Protein AF-A0A378BA76-F1 (afdb_monomer_lite)

Sequence (160 aa):
MRLSRSTLKTGLRGRKPTNWGLISTPSCFSHPLSADGFTLSHANDEIRQFWIDHCKASRRVSAYFGEQLGTPSVMNIWVPDGMKDITVDRFAPRQRLLNALDEVISEKLDPAHHIDAVESKLFGIGAESYTVGSNEFYMGYATSRQTALCLDAATSIRRK

InterPro domains:
  IPR009308 Rhamnose isomerase [PF06134] (16-154)
  IPR036237 Xylose isomerase-like superfamily [SSF51658] (18-153)
  IPR050337 L-rhamnose isomerase [PTHR30268] (24-153)

Secondary structure (DSSP, 8-state):
----HHHHHHHHTT--SSS-PPPB----SSSGGGTTS-STT-SSHHHHHHHHHHHHHHHHHHHHHHHHHTSPEEEEE----EESS--S-SSHHHHHHHHHHHHHT-S---TTTEEEEEE--S-BTTB-SEESS-HHHHHHHHHHHT-EEE--GGGSPPP-

pLDDT: mean 91.11, std 13.21, range [44.0, 98.94]

Foldseek 3Di:
DDDDPVNLVVVCPPPDLDDDQAAFEQPQDPDPLCPVQDALLDPDPVRNVVNLVSLLNRQVSQLVSLVVNQAAHEYEYDHRRAAPDDDPDLDSSLVSNLVSVCSSPVDDGDRSHYAYEYEAAQADDRHNNTDNRHPVSRVVSCVVVVGHYDDDPVRDDDDD

Structure (mmCIF, N/CA/C/O backbone):
data_AF-A0A378BA76-F1
#
_entry.id   AF-A0A378BA76-F1
#
loop_
_atom_site.group_PDB
_atom_site.id
_atom_site.type_symbol
_atom_site.label_atom_id
_atom_site.label_alt_id
_atom_site.label_comp_id
_atom_site.label_asym_id
_atom_site.label_entity_id
_atom_site.label_seq_id
_atom_site.pdbx_PDB_ins_code
_atom_site.Cartn_x
_atom_site.Cartn_y
_atom_site.Cartn_z
_atom_site.occupancy
_atom_site.B_iso_or_equiv
_atom_site.auth_seq_id
_atom_site.auth_comp_id
_atom_site.auth_asym_id
_atom_site.auth_atom_id
_atom_site.pdbx_PDB_model_num
ATOM 1 N N . MET A 1 1 ? 12.576 1.440 11.896 1.00 44.00 1 MET A N 1
ATOM 2 C CA . MET A 1 1 ? 12.466 2.626 12.780 1.00 44.00 1 MET A CA 1
ATOM 3 C C . MET A 1 1 ? 11.577 2.256 13.973 1.00 44.00 1 MET A C 1
ATOM 5 O O . MET A 1 1 ? 10.425 1.918 13.750 1.00 44.00 1 MET A O 1
ATOM 9 N N . ARG A 1 2 ? 12.078 2.201 15.219 1.00 45.62 2 ARG A N 1
ATOM 10 C CA . ARG A 1 2 ? 11.234 1.946 16.411 1.00 45.62 2 ARG A CA 1
ATOM 11 C C . ARG A 1 2 ? 10.966 3.272 17.121 1.00 45.62 2 ARG A C 1
ATOM 13 O O . ARG A 1 2 ? 11.802 3.726 17.894 1.00 45.62 2 ARG A O 1
ATOM 20 N N . LEU A 1 3 ? 9.821 3.898 16.856 1.00 58.41 3 LEU A N 1
ATOM 21 C CA . LEU A 1 3 ? 9.329 4.984 17.707 1.00 58.41 3 LEU A CA 1
AT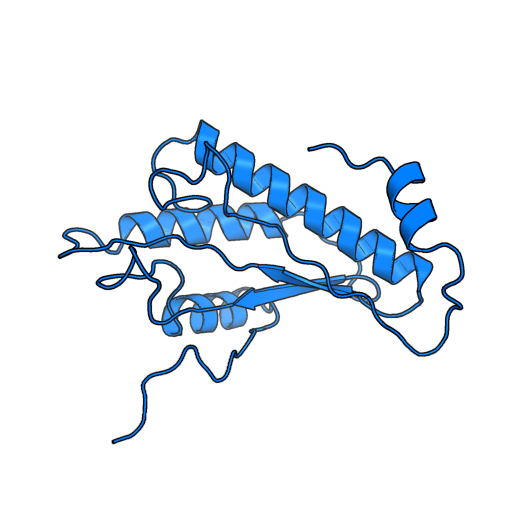OM 22 C C . LEU A 1 3 ? 8.855 4.367 19.025 1.00 58.41 3 LEU A C 1
ATOM 24 O O . LEU A 1 3 ? 7.999 3.482 19.030 1.00 58.41 3 LEU A O 1
ATOM 28 N N . SER A 1 4 ? 9.430 4.790 20.149 1.00 63.06 4 SER A N 1
ATOM 29 C CA . SER A 1 4 ? 8.956 4.341 21.455 1.00 63.06 4 SER A CA 1
ATOM 30 C C . SER A 1 4 ? 7.618 5.012 21.779 1.00 63.06 4 SER A C 1
ATOM 32 O O . SER A 1 4 ? 7.345 6.151 21.382 1.00 63.06 4 SER A O 1
ATOM 34 N N . ARG A 1 5 ? 6.781 4.333 22.573 1.00 67.88 5 ARG A N 1
ATOM 35 C CA . ARG A 1 5 ? 5.544 4.934 23.098 1.00 67.88 5 ARG A CA 1
ATOM 36 C C . ARG A 1 5 ? 5.823 6.221 23.887 1.00 67.88 5 ARG A C 1
ATOM 38 O O . ARG A 1 5 ? 4.980 7.110 23.902 1.00 67.88 5 ARG A O 1
ATOM 45 N N . SER A 1 6 ? 6.995 6.353 24.518 1.00 61.91 6 SER A N 1
ATOM 46 C CA . SER A 1 6 ? 7.376 7.582 25.224 1.00 61.91 6 SER A CA 1
ATOM 47 C C . SER A 1 6 ? 7.599 8.761 24.272 1.00 61.91 6 SER A C 1
ATOM 49 O O . SER A 1 6 ? 7.146 9.860 24.580 1.00 61.91 6 SER A O 1
ATOM 51 N N . THR A 1 7 ? 8.190 8.544 23.093 1.00 69.25 7 THR A N 1
ATOM 52 C CA . THR A 1 7 ? 8.342 9.588 22.067 1.00 69.25 7 THR A CA 1
ATOM 53 C C . THR A 1 7 ? 6.986 10.058 21.530 1.00 69.25 7 THR A C 1
ATOM 55 O O . THR A 1 7 ? 6.759 11.260 21.404 1.00 69.25 7 THR A O 1
ATOM 58 N N . LEU A 1 8 ? 6.050 9.134 21.283 1.00 71.75 8 LEU A N 1
ATOM 59 C CA . LEU A 1 8 ? 4.702 9.470 20.798 1.00 71.75 8 LEU A CA 1
ATOM 60 C C . LEU A 1 8 ? 3.883 10.249 21.838 1.00 71.75 8 LEU A C 1
ATOM 62 O O . LEU A 1 8 ? 3.179 11.195 21.486 1.00 71.75 8 LEU A O 1
ATOM 66 N N . LYS A 1 9 ? 4.027 9.916 23.127 1.00 67.19 9 LYS A N 1
ATOM 67 C CA . LYS A 1 9 ? 3.382 10.648 24.231 1.00 67.19 9 LYS A CA 1
ATOM 68 C C . LYS A 1 9 ? 3.787 12.119 24.287 1.00 67.19 9 LYS A C 1
ATOM 70 O O . LYS A 1 9 ? 2.954 12.959 24.614 1.00 67.19 9 LYS A O 1
ATOM 75 N N . THR A 1 10 ? 5.033 12.449 23.949 1.00 68.56 10 THR A N 1
ATOM 76 C CA . THR A 1 10 ? 5.488 13.845 23.904 1.00 68.56 10 THR A CA 1
ATOM 77 C C . THR A 1 10 ? 4.763 14.636 22.812 1.00 68.56 10 THR A C 1
ATOM 79 O O . THR A 1 10 ? 4.358 15.765 23.065 1.00 68.56 10 THR A O 1
ATOM 82 N N . GLY A 1 11 ? 4.513 14.033 21.642 1.00 64.50 11 GLY A N 1
ATOM 83 C CA . GLY A 1 11 ? 3.756 14.667 20.549 1.00 64.50 11 GLY A CA 1
ATOM 84 C C . GLY A 1 11 ? 2.254 14.837 20.826 1.00 64.50 11 GLY A C 1
ATOM 85 O O . GLY A 1 11 ? 1.599 15.685 20.219 1.00 64.50 11 GLY A O 1
ATOM 86 N N . LEU A 1 12 ? 1.713 14.062 21.770 1.00 69.12 12 LEU A N 1
ATOM 87 C CA . LEU A 1 12 ? 0.327 14.161 22.240 1.00 69.12 12 LEU A CA 1
ATOM 88 C C . LEU A 1 12 ? 0.163 15.116 23.435 1.00 69.12 12 LEU A C 1
ATOM 90 O O . LEU A 1 12 ? -0.962 15.452 23.808 1.00 69.12 12 LEU A O 1
ATOM 94 N N . ARG A 1 13 ? 1.264 15.576 24.047 1.00 63.09 13 ARG A N 1
ATOM 95 C CA . ARG A 1 13 ? 1.232 16.418 25.250 1.00 63.09 13 ARG A CA 1
ATOM 96 C C . ARG A 1 13 ? 0.506 17.739 24.959 1.00 63.09 13 ARG A C 1
ATOM 98 O O . ARG A 1 13 ? 0.920 18.509 24.101 1.00 63.09 13 ARG A O 1
ATOM 105 N N . GLY A 1 14 ? -0.573 18.000 25.701 1.00 61.53 14 GLY A N 1
ATOM 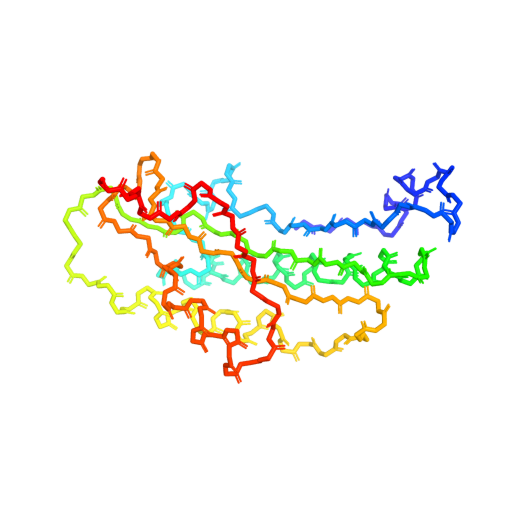106 C CA . GLY A 1 14 ? -1.398 19.208 25.566 1.00 61.53 14 GLY A CA 1
ATOM 107 C C . GLY A 1 14 ? -2.610 19.066 24.637 1.00 61.53 14 GLY A C 1
ATOM 108 O O . GLY A 1 14 ? -3.446 19.968 24.608 1.00 61.53 14 GLY A O 1
ATOM 109 N N . ARG A 1 15 ? -2.761 17.938 23.928 1.00 64.06 15 ARG A N 1
ATOM 110 C CA . ARG A 1 15 ? -3.978 17.640 23.160 1.00 64.06 15 ARG A CA 1
ATOM 111 C C . ARG A 1 15 ? -5.034 17.062 24.100 1.00 64.06 15 ARG A C 1
ATOM 113 O O . ARG A 1 15 ? -4.808 16.037 24.736 1.00 64.06 15 ARG A O 1
ATOM 120 N N . LYS A 1 16 ? -6.168 17.753 24.231 1.00 57.31 16 LYS A N 1
ATOM 121 C CA . LYS A 1 16 ? -7.337 17.239 24.959 1.00 57.31 16 LYS A CA 1
ATOM 122 C C . LYS A 1 16 ? -8.079 16.216 24.079 1.00 57.31 16 LYS A C 1
ATOM 124 O O . LYS A 1 16 ? -7.959 16.313 22.860 1.00 57.31 16 LYS A O 1
ATOM 129 N N . PRO A 1 17 ? -8.895 15.313 24.656 1.00 55.62 17 PRO A N 1
ATOM 130 C CA . PRO A 1 17 ? -9.741 14.360 23.917 1.00 55.62 17 PRO A CA 1
ATOM 131 C C . PRO A 1 17 ? -10.805 14.993 22.997 1.00 55.62 17 PRO A C 1
ATOM 133 O O . PRO A 1 17 ? -11.728 14.315 22.564 1.00 55.62 17 PRO A O 1
ATOM 136 N N . THR A 1 18 ? -10.744 16.300 22.733 1.00 56.09 18 THR A N 1
ATOM 137 C CA . THR A 1 18 ? -11.761 17.037 21.988 1.00 56.09 18 THR A CA 1
ATOM 138 C C . THR A 1 18 ? -11.153 17.870 20.849 1.00 56.09 18 THR A C 1
ATOM 140 O O . THR A 1 18 ? -10.264 18.700 21.043 1.00 56.09 18 THR A O 1
ATOM 143 N N . ASN A 1 19 ? -11.717 17.617 19.660 1.00 55.09 19 ASN A N 1
ATOM 144 C CA . ASN A 1 19 ? -11.715 18.342 18.379 1.00 55.09 19 ASN A CA 1
ATOM 145 C C . ASN A 1 19 ? -10.601 18.187 17.334 1.00 55.09 19 ASN A C 1
ATOM 147 O O . ASN A 1 19 ? -10.798 18.701 16.236 1.00 55.09 19 ASN A O 1
ATOM 151 N N . TRP A 1 20 ? -9.510 17.448 17.554 1.00 60.97 20 TRP A N 1
ATOM 152 C CA . TRP A 1 20 ? -8.523 17.239 16.478 1.00 60.97 20 TRP A CA 1
ATOM 153 C C . TRP A 1 20 ? -8.063 15.784 16.393 1.00 60.97 20 TRP A C 1
ATOM 155 O O . TRP A 1 20 ? -7.215 15.344 17.170 1.00 60.97 20 TRP A O 1
ATOM 165 N N . GLY A 1 21 ? -8.614 15.047 15.425 1.00 64.19 21 GLY A N 1
ATOM 166 C CA . GLY A 1 21 ? -8.111 13.728 15.047 1.00 64.19 21 GLY A CA 1
ATOM 167 C C . GLY A 1 21 ? -6.688 13.817 14.490 1.00 64.19 21 GLY A C 1
ATOM 168 O O . GLY A 1 21 ? -6.307 14.812 13.871 1.00 64.19 21 GLY A O 1
ATOM 169 N N . LEU A 1 22 ? -5.883 12.781 14.725 1.00 78.06 22 LEU A N 1
ATOM 170 C CA . LEU A 1 22 ? -4.559 12.648 14.121 1.00 78.06 22 LEU A CA 1
ATOM 171 C C . LEU A 1 22 ? -4.630 11.687 12.939 1.00 78.06 22 LEU A C 1
ATOM 173 O O . LEU A 1 22 ? -5.012 10.529 13.093 1.00 78.06 22 LEU A O 1
ATOM 177 N N . ILE A 1 23 ? -4.210 12.164 11.772 1.00 79.56 23 ILE A N 1
ATOM 178 C CA . ILE A 1 23 ? -3.931 11.320 10.610 1.00 79.56 23 ILE A CA 1
ATOM 179 C C . ILE A 1 23 ? -2.468 10.872 10.653 1.00 79.56 23 ILE A C 1
ATOM 181 O O . ILE A 1 23 ? -1.600 11.602 11.138 1.00 79.56 23 ILE A O 1
ATOM 185 N N . SER A 1 24 ? -2.192 9.661 10.180 1.00 83.62 24 SER A N 1
ATOM 186 C CA . SER A 1 24 ? -0.836 9.106 10.120 1.00 83.62 24 SER A CA 1
ATOM 187 C C . SER A 1 24 ? -0.522 8.647 8.698 1.00 83.62 24 SER A C 1
ATOM 189 O O . SER A 1 24 ? -1.421 8.267 7.956 1.00 83.62 24 SER A O 1
ATOM 191 N N . THR A 1 25 ? 0.742 8.684 8.288 1.00 90.94 25 THR A N 1
ATOM 192 C CA . THR A 1 25 ? 1.180 8.166 6.986 1.00 90.94 25 THR A CA 1
ATOM 193 C C . THR A 1 25 ? 2.538 7.487 7.151 1.00 90.94 25 THR A C 1
ATOM 195 O O . THR A 1 25 ? 3.443 8.067 7.762 1.00 90.94 25 THR A O 1
ATOM 198 N N . PRO A 1 26 ? 2.739 6.254 6.652 1.00 94.50 26 PRO A N 1
ATOM 199 C CA . PRO A 1 26 ? 4.088 5.741 6.495 1.00 94.50 26 PRO A CA 1
ATOM 200 C C . PRO A 1 26 ? 4.817 6.589 5.445 1.00 94.50 26 PRO A C 1
ATOM 202 O O . PRO A 1 26 ? 4.351 6.757 4.322 1.00 94.50 26 PRO A O 1
ATOM 205 N N . SER A 1 27 ? 5.977 7.138 5.801 1.00 96.06 27 SER A N 1
ATOM 206 C CA . SER A 1 27 ? 6.821 7.857 4.840 1.00 96.06 27 SER A CA 1
ATOM 207 C C . SER A 1 27 ? 7.626 6.865 3.997 1.00 96.06 27 SER A C 1
ATOM 209 O O . SER A 1 27 ? 8.687 6.420 4.425 1.00 96.06 27 SER A O 1
ATOM 211 N N . CYS A 1 28 ? 7.112 6.508 2.821 1.00 97.19 28 CYS A N 1
ATOM 212 C CA . CYS A 1 28 ? 7.739 5.578 1.873 1.00 97.19 28 CYS A CA 1
ATOM 213 C C . CYS A 1 28 ? 8.626 6.284 0.828 1.00 97.19 28 CYS A C 1
ATOM 215 O O . CYS A 1 28 ? 8.621 5.925 -0.342 1.00 97.19 28 CYS A O 1
ATOM 217 N N . PHE A 1 29 ? 9.345 7.339 1.217 1.00 97.00 29 PHE A N 1
ATOM 218 C CA . PHE A 1 29 ? 10.142 8.172 0.307 1.00 97.00 29 PHE A CA 1
ATOM 219 C C . PHE A 1 29 ? 11.321 8.835 1.037 1.00 97.00 29 PHE A C 1
ATOM 221 O O . PHE A 1 29 ? 11.419 8.761 2.262 1.00 97.00 29 PHE A O 1
ATOM 228 N N . SER A 1 30 ? 12.209 9.498 0.283 1.00 96.81 30 SER A N 1
ATOM 229 C CA . SER A 1 30 ? 13.397 10.206 0.800 1.00 96.81 30 SER A CA 1
ATOM 230 C C . SER A 1 30 ? 14.285 9.345 1.707 1.00 96.81 30 SER A C 1
ATOM 232 O O . SER A 1 30 ? 14.846 9.821 2.693 1.00 96.81 30 SER A O 1
ATOM 234 N N . HIS A 1 31 ? 14.417 8.065 1.362 1.00 98.00 31 HIS A N 1
ATOM 235 C CA . HIS A 1 31 ? 15.222 7.089 2.084 1.00 98.00 31 HIS A CA 1
ATOM 236 C C . HIS A 1 31 ? 16.150 6.345 1.108 1.00 98.00 31 HIS A C 1
ATOM 238 O O . HIS A 1 31 ? 15.753 6.123 -0.038 1.00 98.00 31 HIS A O 1
ATOM 244 N N . PRO A 1 32 ? 17.351 5.891 1.525 1.00 98.25 32 PRO A N 1
ATOM 245 C CA . PRO A 1 32 ? 18.228 5.099 0.656 1.00 98.25 32 PRO A CA 1
ATOM 246 C C . PRO A 1 32 ? 17.532 3.874 0.045 1.00 98.25 32 PRO A C 1
ATOM 248 O O . PRO A 1 32 ? 17.709 3.580 -1.128 1.00 98.25 32 PRO A O 1
ATOM 251 N N . LEU A 1 33 ? 16.654 3.216 0.809 1.00 98.12 33 LEU A N 1
ATOM 252 C CA . LEU A 1 33 ? 15.880 2.054 0.344 1.00 98.12 33 LEU A CA 1
ATOM 253 C C . LEU A 1 33 ? 14.660 2.404 -0.533 1.00 98.12 33 LEU A C 1
ATOM 255 O O . LEU A 1 33 ? 13.878 1.518 -0.857 1.00 98.12 33 LEU A O 1
ATOM 259 N N . SER A 1 34 ? 14.461 3.678 -0.886 1.00 97.75 34 SER A N 1
ATOM 260 C CA . SER A 1 34 ? 13.508 4.119 -1.920 1.00 97.75 34 SER A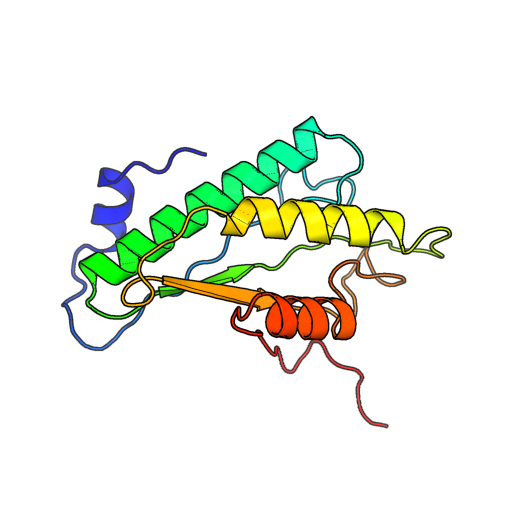 CA 1
ATOM 261 C C . SER A 1 34 ? 14.215 4.768 -3.117 1.00 97.75 34 SER A C 1
ATOM 263 O O . SER A 1 34 ? 13.544 5.339 -3.973 1.00 97.75 34 SER A O 1
ATOM 265 N N . ALA A 1 35 ? 15.554 4.757 -3.160 1.00 97.06 35 ALA A N 1
ATOM 266 C CA . ALA A 1 35 ? 16.330 5.484 -4.168 1.00 97.06 35 ALA A CA 1
ATOM 267 C C . ALA A 1 35 ? 16.108 4.954 -5.595 1.00 97.06 35 ALA A C 1
ATOM 269 O O . ALA A 1 35 ? 16.126 5.738 -6.539 1.00 97.06 35 ALA A O 1
ATOM 270 N N . ASP A 1 36 ? 15.807 3.662 -5.733 1.00 97.12 36 ASP A N 1
ATOM 271 C CA . ASP A 1 36 ? 15.543 3.011 -7.023 1.00 97.12 36 ASP A CA 1
ATOM 272 C C . ASP A 1 36 ? 14.139 3.317 -7.582 1.00 97.12 36 ASP A C 1
ATOM 274 O O . ASP A 1 36 ? 13.752 2.791 -8.623 1.00 97.12 36 ASP A O 1
ATOM 278 N N . GLY A 1 37 ? 13.347 4.147 -6.890 1.00 97.06 37 GLY A N 1
ATOM 279 C CA . GLY A 1 37 ? 11.982 4.489 -7.296 1.00 97.06 37 GLY A CA 1
ATOM 280 C C . GLY A 1 37 ? 10.944 3.411 -6.975 1.00 97.06 37 GLY A C 1
ATOM 281 O O . GLY A 1 37 ? 9.824 3.488 -7.470 1.00 97.06 37 GLY A O 1
ATOM 282 N N . PHE A 1 38 ? 11.289 2.421 -6.142 1.00 98.62 38 PHE A N 1
ATOM 283 C CA . PHE A 1 38 ? 10.385 1.362 -5.686 1.00 98.62 38 PHE A CA 1
ATOM 284 C C . PHE A 1 38 ? 10.500 1.117 -4.179 1.00 98.62 38 PHE A C 1
ATOM 286 O O . PHE A 1 38 ? 11.581 1.223 -3.602 1.00 98.62 38 PHE A O 1
ATOM 293 N N . THR A 1 39 ? 9.384 0.736 -3.554 1.00 98.81 39 THR A N 1
ATOM 294 C CA . THR A 1 39 ? 9.280 0.446 -2.121 1.00 98.81 39 THR A CA 1
ATOM 295 C C . THR A 1 39 ? 8.519 -0.859 -1.869 1.00 98.81 39 THR A C 1
ATOM 297 O O . THR A 1 39 ? 9.105 -1.938 -1.946 1.00 98.81 39 THR A O 1
ATOM 300 N N . LEU A 1 40 ? 7.208 -0.809 -1.624 1.00 98.81 40 LEU A N 1
ATOM 301 C CA . LEU A 1 40 ? 6.361 -1.990 -1.419 1.00 98.81 40 LEU A CA 1
ATOM 302 C C . LEU A 1 40 ? 6.289 -2.892 -2.660 1.00 98.81 40 LEU A C 1
ATOM 304 O O . LEU A 1 40 ? 5.976 -4.074 -2.543 1.00 98.81 40 LEU A O 1
ATOM 308 N N . SER A 1 41 ? 6.610 -2.374 -3.845 1.00 98.81 41 SER A N 1
ATOM 309 C CA . SER A 1 41 ? 6.708 -3.163 -5.077 1.00 98.81 41 SER A CA 1
ATOM 310 C C . SER A 1 41 ? 8.141 -3.442 -5.534 1.00 98.81 41 SER A C 1
ATOM 312 O O . SER A 1 41 ? 8.353 -3.945 -6.647 1.00 98.81 41 SER A O 1
ATOM 314 N N . HIS A 1 42 ? 9.132 -3.170 -4.680 1.00 98.81 42 HIS A N 1
ATOM 315 C CA . HIS A 1 42 ? 10.534 -3.427 -4.982 1.00 98.81 42 HIS A CA 1
ATOM 316 C C . HIS A 1 42 ? 10.781 -4.919 -5.275 1.00 98.81 42 HIS A C 1
ATOM 318 O O . HIS A 1 42 ? 10.194 -5.801 -4.641 1.00 98.81 42 HIS A O 1
ATOM 324 N N . ALA A 1 43 ? 11.620 -5.210 -6.275 1.00 98.62 43 ALA A N 1
ATOM 325 C CA . ALA A 1 43 ? 11.921 -6.583 -6.693 1.00 98.62 43 ALA A CA 1
ATOM 326 C C . ALA A 1 43 ? 12.795 -7.329 -5.672 1.00 98.62 43 ALA A C 1
ATOM 328 O O . ALA A 1 43 ? 12.564 -8.503 -5.423 1.00 98.62 43 ALA A O 1
ATOM 329 N N . ASN A 1 44 ? 13.753 -6.634 -5.052 1.00 98.75 44 ASN A N 1
ATOM 330 C CA . ASN A 1 44 ? 14.505 -7.143 -3.902 1.00 98.75 44 ASN A CA 1
ATOM 331 C C . ASN A 1 44 ? 13.584 -7.320 -2.679 1.00 98.75 44 ASN A C 1
ATOM 333 O O . ASN A 1 44 ? 12.935 -6.364 -2.242 1.00 98.75 44 ASN A O 1
ATOM 337 N N . ASP A 1 45 ? 13.567 -8.537 -2.138 1.00 98.62 45 ASP A N 1
ATOM 338 C CA . ASP A 1 45 ? 12.721 -8.956 -1.021 1.00 98.62 45 ASP A CA 1
ATOM 339 C C . ASP A 1 45 ? 13.074 -8.266 0.296 1.00 98.62 45 ASP A C 1
ATOM 341 O O . ASP A 1 45 ? 12.172 -7.901 1.041 1.00 98.62 45 ASP A O 1
ATOM 345 N N . GLU A 1 46 ? 14.353 -8.006 0.565 1.00 98.62 46 GLU A N 1
ATOM 346 C CA . GLU A 1 46 ? 14.799 -7.347 1.797 1.00 98.62 46 GLU A CA 1
ATOM 347 C C . GLU A 1 46 ? 14.347 -5.882 1.838 1.00 98.62 46 GLU A C 1
ATOM 349 O O . GLU A 1 46 ? 13.843 -5.403 2.857 1.00 98.62 46 GLU A O 1
ATOM 354 N N . ILE A 1 47 ? 14.453 -5.178 0.704 1.00 98.75 47 ILE A N 1
ATOM 355 C CA . ILE A 1 47 ? 13.958 -3.799 0.569 1.00 98.75 47 ILE A CA 1
ATOM 356 C C . ILE A 1 47 ? 12.440 -3.773 0.727 1.00 98.75 47 ILE A C 1
ATOM 358 O O . ILE A 1 47 ? 11.897 -2.933 1.447 1.00 98.75 47 ILE A O 1
ATOM 362 N N . ARG A 1 48 ? 11.742 -4.714 0.088 1.00 98.75 48 ARG A N 1
ATOM 363 C CA . ARG A 1 48 ? 10.287 -4.803 0.191 1.00 98.75 48 ARG A CA 1
ATOM 364 C C . ARG A 1 48 ? 9.844 -5.108 1.622 1.00 98.75 48 ARG A C 1
ATOM 366 O O . ARG A 1 48 ? 8.941 -4.438 2.123 1.00 98.75 48 ARG A O 1
ATOM 373 N N . GLN A 1 49 ? 10.510 -6.040 2.304 1.00 98.81 49 GLN A N 1
ATOM 374 C CA . GLN A 1 49 ? 10.210 -6.384 3.693 1.00 98.81 49 GLN A CA 1
ATOM 375 C C . GLN A 1 49 ? 10.429 -5.195 4.628 1.00 98.81 49 GLN A C 1
ATOM 377 O O . GLN A 1 49 ? 9.594 -4.940 5.493 1.00 98.81 49 GLN A O 1
ATOM 382 N N . PHE A 1 50 ? 11.490 -4.408 4.418 1.00 98.81 50 PHE A N 1
ATOM 383 C CA . PHE A 1 50 ? 11.717 -3.180 5.180 1.00 98.81 50 PHE A CA 1
ATOM 384 C C . PHE A 1 50 ? 10.511 -2.229 5.111 1.00 98.81 50 PHE A C 1
ATOM 386 O O . PHE A 1 50 ? 10.064 -1.711 6.138 1.00 98.81 50 PHE A O 1
ATOM 393 N N . TRP A 1 51 ? 9.955 -2.015 3.915 1.00 98.81 51 TRP A N 1
ATOM 394 C CA . TRP A 1 51 ? 8.801 -1.134 3.729 1.00 98.81 51 TRP A CA 1
ATOM 395 C C . TRP A 1 51 ? 7.503 -1.723 4.279 1.00 98.81 51 TRP A C 1
ATOM 397 O O . TRP A 1 51 ? 6.700 -0.983 4.853 1.00 98.81 51 TRP A O 1
ATOM 407 N N . ILE A 1 52 ? 7.316 -3.040 4.169 1.00 98.88 52 ILE A N 1
ATOM 408 C CA . ILE A 1 52 ? 6.194 -3.748 4.794 1.00 98.88 52 ILE A CA 1
ATOM 409 C C . ILE A 1 52 ? 6.241 -3.569 6.316 1.00 98.88 52 ILE A C 1
ATOM 411 O O . ILE A 1 52 ? 5.248 -3.171 6.930 1.00 98.88 52 ILE A O 1
ATOM 415 N N . ASP A 1 53 ? 7.401 -3.792 6.931 1.00 98.69 53 ASP A N 1
ATOM 416 C CA . ASP A 1 53 ? 7.587 -3.669 8.376 1.00 98.69 53 ASP A CA 1
ATOM 417 C C . ASP A 1 53 ? 7.411 -2.225 8.856 1.00 98.69 53 ASP A C 1
ATOM 419 O O . ASP A 1 53 ? 6.820 -1.989 9.916 1.00 98.69 53 ASP A O 1
ATOM 423 N N . HIS A 1 54 ? 7.869 -1.249 8.066 1.00 98.38 54 HIS A N 1
ATOM 424 C CA . HIS A 1 54 ? 7.628 0.173 8.317 1.00 98.38 54 HIS A CA 1
ATOM 425 C C . HIS A 1 54 ? 6.134 0.505 8.304 1.00 98.38 54 HIS A C 1
ATOM 427 O O . HIS A 1 54 ? 5.639 1.126 9.243 1.00 98.38 54 HIS A O 1
ATOM 433 N N . CYS A 1 55 ? 5.387 0.031 7.305 1.00 98.56 55 CYS A N 1
ATOM 434 C CA . CYS A 1 55 ? 3.943 0.252 7.237 1.00 98.56 55 CYS A CA 1
ATOM 435 C C . CYS A 1 55 ? 3.206 -0.432 8.399 1.00 98.56 55 CYS A C 1
ATOM 437 O O . CYS A 1 55 ? 2.383 0.208 9.051 1.00 98.56 55 CYS A O 1
ATOM 439 N N . LYS A 1 56 ? 3.549 -1.682 8.745 1.00 98.62 56 LYS A N 1
ATOM 440 C CA . LYS A 1 56 ? 3.000 -2.372 9.931 1.00 98.62 56 LYS A CA 1
ATOM 441 C C . LYS A 1 56 ? 3.270 -1.590 11.220 1.00 98.62 56 LYS A C 1
ATOM 443 O O . LYS A 1 56 ? 2.391 -1.462 12.070 1.00 98.62 56 LYS A O 1
ATOM 448 N N . ALA A 1 57 ? 4.478 -1.047 11.381 1.00 97.44 57 ALA A N 1
ATOM 449 C CA . ALA A 1 57 ? 4.809 -0.211 12.530 1.00 97.44 57 ALA A CA 1
ATOM 450 C C . ALA A 1 57 ? 3.963 1.074 12.560 1.00 97.44 57 ALA A C 1
ATOM 452 O O . ALA A 1 57 ? 3.416 1.406 13.613 1.00 97.44 57 ALA A O 1
ATOM 453 N N . SER A 1 58 ? 3.787 1.748 11.420 1.00 97.38 58 SER A N 1
ATOM 454 C CA . SER A 1 58 ? 2.926 2.931 11.292 1.00 97.38 58 SER A CA 1
ATOM 455 C C . SER A 1 58 ? 1.464 2.644 11.635 1.00 97.38 58 SER A C 1
ATOM 457 O O . SER A 1 58 ? 0.844 3.445 12.333 1.00 97.38 58 SER A O 1
ATOM 459 N N . ARG A 1 59 ? 0.928 1.476 11.256 1.00 98.06 59 ARG A N 1
ATOM 460 C CA . ARG A 1 59 ? -0.440 1.060 11.619 1.00 98.06 59 ARG A CA 1
ATOM 461 C C . ARG A 1 59 ? -0.631 0.978 13.132 1.00 98.06 59 ARG A C 1
ATOM 463 O O . ARG A 1 59 ? -1.595 1.518 13.669 1.00 98.06 59 ARG A O 1
ATOM 470 N N . ARG A 1 60 ? 0.342 0.412 13.853 1.00 97.38 60 ARG A N 1
ATOM 471 C CA . ARG A 1 60 ? 0.321 0.368 15.329 1.00 97.38 60 ARG A CA 1
ATOM 472 C C . ARG A 1 60 ? 0.416 1.758 15.961 1.00 97.38 60 ARG A C 1
ATOM 474 O O . ARG A 1 60 ? -0.194 1.995 17.000 1.00 97.38 60 ARG A O 1
ATOM 481 N N . VAL A 1 61 ? 1.161 2.682 15.349 1.00 95.62 61 VAL A N 1
ATOM 482 C CA . VAL A 1 61 ? 1.215 4.088 15.790 1.00 95.62 61 VAL A CA 1
ATOM 483 C C . VAL A 1 61 ? -0.128 4.787 15.565 1.00 95.62 61 VAL A C 1
ATOM 485 O O . VAL A 1 61 ? -0.600 5.491 16.453 1.00 95.62 61 VAL A O 1
ATOM 488 N N . SER A 1 62 ? -0.765 4.562 14.417 1.00 95.81 62 SER A N 1
ATOM 489 C CA . SER A 1 62 ? -2.093 5.094 14.109 1.00 95.81 62 SER A CA 1
ATOM 490 C C . SER A 1 62 ? -3.154 4.575 15.085 1.00 95.81 62 SER A C 1
ATOM 492 O O . SER A 1 62 ? -3.861 5.380 15.687 1.00 95.81 62 SER A O 1
ATOM 494 N N . ALA A 1 63 ? -3.195 3.265 15.351 1.00 96.00 63 ALA A N 1
ATOM 495 C CA . ALA A 1 63 ? -4.088 2.701 16.365 1.00 96.00 63 ALA A CA 1
ATOM 496 C C . ALA A 1 63 ? -3.831 3.288 17.760 1.00 96.00 63 ALA A C 1
ATOM 498 O O . ALA A 1 63 ? -4.774 3.622 18.473 1.00 96.00 63 ALA A O 1
ATOM 499 N N . TYR A 1 64 ? -2.563 3.496 18.129 1.00 94.00 64 TYR A N 1
ATOM 500 C CA . TYR A 1 64 ? -2.231 4.183 19.375 1.00 94.00 64 TYR A CA 1
ATOM 501 C C . TYR A 1 64 ? -2.794 5.612 19.408 1.00 94.00 64 TYR A C 1
ATOM 503 O O . TYR A 1 64 ? -3.338 6.025 20.427 1.00 94.00 64 TYR A O 1
ATOM 511 N N . PHE A 1 65 ? -2.722 6.372 18.312 1.00 91.56 65 PHE A N 1
ATOM 512 C CA . PHE A 1 65 ? -3.355 7.693 18.264 1.00 91.56 65 PHE A CA 1
ATOM 513 C C . PHE A 1 65 ? -4.862 7.620 18.479 1.00 91.56 65 PHE A C 1
ATOM 515 O O . PHE A 1 65 ? -5.385 8.423 19.249 1.00 91.56 65 PHE A O 1
ATOM 522 N N . GLY A 1 66 ? -5.544 6.660 17.853 1.00 92.31 66 GLY A N 1
ATOM 523 C CA . GLY A 1 66 ? -6.983 6.529 18.030 1.00 92.31 66 GLY A CA 1
ATOM 524 C C . GLY A 1 66 ? -7.384 6.186 19.460 1.00 92.31 66 GLY A C 1
ATOM 525 O O . GLY A 1 66 ? -8.270 6.833 20.016 1.00 92.31 66 GLY A O 1
ATOM 526 N N . GLU A 1 67 ? -6.660 5.261 20.092 1.00 92.88 67 GLU A N 1
ATOM 527 C CA . GLU A 1 67 ? -6.852 4.894 21.500 1.00 92.88 67 GLU A CA 1
ATOM 528 C C . GLU A 1 67 ? -6.681 6.105 22.434 1.00 92.88 67 GLU A C 1
ATOM 530 O O . GLU A 1 67 ? -7.464 6.304 23.359 1.00 92.88 67 GLU A O 1
ATOM 535 N N . GLN A 1 68 ? -5.663 6.943 22.204 1.00 89.62 68 GLN A N 1
ATOM 536 C CA . GLN A 1 68 ? -5.392 8.090 23.081 1.00 89.62 68 GLN A CA 1
ATOM 537 C C . GLN A 1 68 ? -6.342 9.274 22.869 1.00 89.62 68 GLN A C 1
ATOM 539 O O . GLN A 1 68 ? -6.502 10.090 23.778 1.00 89.62 68 GLN A O 1
ATOM 544 N N . LEU A 1 69 ? -6.922 9.415 21.675 1.00 88.50 69 LEU A N 1
ATOM 545 C CA . LEU A 1 69 ? -7.741 10.574 21.308 1.00 88.50 69 LEU A CA 1
ATOM 546 C C . LEU A 1 69 ? -9.244 10.285 21.311 1.00 88.50 69 LEU A C 1
ATOM 548 O O . LEU A 1 69 ? -10.023 11.231 21.233 1.00 88.50 69 LEU A O 1
ATOM 552 N N . GLY A 1 70 ? -9.653 9.015 21.387 1.00 90.25 70 GLY A N 1
ATOM 553 C CA . GLY A 1 70 ? -11.062 8.613 21.356 1.00 90.25 70 GLY A CA 1
ATOM 554 C C . GLY A 1 70 ? -11.731 8.770 19.984 1.00 90.25 70 GLY A C 1
ATOM 555 O O . GLY A 1 70 ? -12.954 8.807 19.902 1.00 90.25 70 GLY A O 1
ATOM 556 N N . THR A 1 71 ? -10.946 8.888 18.911 1.00 90.88 71 THR A N 1
ATOM 557 C CA . THR A 1 71 ? -11.415 8.974 17.518 1.00 90.88 71 THR A CA 1
ATOM 558 C C . THR A 1 71 ? -10.469 8.183 16.623 1.00 90.88 71 THR A C 1
ATOM 560 O O . THR A 1 71 ? -9.258 8.318 16.801 1.00 90.88 71 THR A O 1
ATOM 563 N N . PRO A 1 72 ? -10.952 7.407 15.638 1.00 93.56 72 PRO A N 1
ATOM 564 C CA . PRO A 1 72 ? -10.070 6.617 14.793 1.00 93.56 72 PRO A CA 1
ATOM 565 C C . PRO A 1 72 ? -9.079 7.502 14.034 1.00 93.56 72 PRO A C 1
ATOM 567 O O . PRO A 1 72 ? -9.434 8.551 13.488 1.00 93.56 72 PRO A O 1
ATOM 570 N N . SER A 1 73 ? -7.824 7.063 13.995 1.00 95.50 73 SER A N 1
ATOM 571 C CA . SER A 1 73 ? -6.796 7.648 13.144 1.00 95.50 73 SER A CA 1
ATOM 572 C C . SER A 1 73 ? -6.873 7.002 11.763 1.00 95.50 73 SER A C 1
ATOM 574 O O . SER A 1 73 ? -6.747 5.785 11.632 1.00 95.50 73 SER A O 1
ATOM 576 N N . VAL A 1 74 ? -7.059 7.813 10.722 1.00 96.00 74 VAL A N 1
ATOM 577 C CA . VAL A 1 74 ? -6.917 7.339 9.341 1.00 96.00 74 VAL A CA 1
ATOM 578 C C . VAL A 1 74 ? -5.430 7.302 9.008 1.00 96.00 74 VAL A C 1
ATOM 580 O O . VAL A 1 74 ? -4.750 8.334 9.071 1.00 96.00 74 VAL A O 1
ATOM 583 N N . MET A 1 75 ? -4.922 6.116 8.673 1.00 98.00 75 MET A N 1
ATOM 584 C CA . MET A 1 75 ? -3.569 5.939 8.174 1.00 98.00 75 MET A CA 1
ATOM 585 C C . MET A 1 75 ? -3.584 5.782 6.659 1.00 98.00 75 MET A C 1
ATOM 587 O O . MET A 1 75 ? -4.049 4.769 6.141 1.00 98.00 75 MET A O 1
ATOM 591 N N . ASN A 1 76 ? -3.047 6.768 5.951 1.00 98.12 76 ASN A N 1
ATOM 592 C CA . ASN A 1 76 ? -3.046 6.769 4.495 1.00 98.12 76 ASN A CA 1
ATOM 593 C C . ASN A 1 76 ? -1.715 6.259 3.926 1.00 98.12 76 ASN A C 1
ATOM 595 O O . ASN A 1 76 ? -0.661 6.832 4.202 1.00 98.12 76 ASN A O 1
ATOM 599 N N . ILE A 1 77 ? -1.772 5.178 3.148 1.00 98.56 77 ILE A N 1
ATOM 600 C CA . ILE A 1 77 ? -0.629 4.551 2.483 1.00 98.56 77 ILE A CA 1
ATOM 601 C C . ILE A 1 77 ? -0.488 5.142 1.083 1.00 98.56 77 ILE A C 1
ATOM 603 O O . ILE A 1 77 ? -1.298 4.875 0.193 1.00 98.56 77 ILE A O 1
ATOM 607 N N . TRP A 1 78 ? 0.599 5.880 0.888 1.00 98.38 78 TRP A N 1
ATOM 608 C CA . TRP A 1 78 ? 1.047 6.372 -0.406 1.00 98.38 78 TRP A CA 1
ATOM 609 C C . TRP A 1 78 ? 2.495 5.933 -0.647 1.00 98.38 78 TRP A C 1
ATOM 611 O O . TRP A 1 78 ? 3.330 6.011 0.258 1.00 98.38 78 TRP A O 1
ATOM 621 N N . VAL A 1 79 ? 2.798 5.486 -1.867 1.00 98.38 79 VAL A N 1
ATOM 622 C CA . VAL A 1 79 ? 4.145 5.062 -2.282 1.00 98.38 79 VAL A CA 1
ATOM 623 C C . VAL A 1 79 ? 4.539 5.724 -3.607 1.00 98.38 79 VAL A C 1
ATOM 625 O O . VAL A 1 79 ? 3.671 5.918 -4.461 1.00 98.38 79 VAL A O 1
ATOM 628 N N . PRO A 1 80 ? 5.829 6.054 -3.816 1.00 98.25 80 PRO A N 1
ATOM 629 C CA . PRO A 1 80 ? 6.313 6.693 -5.042 1.00 98.25 80 PRO A CA 1
ATOM 630 C C . PRO A 1 80 ? 6.554 5.703 -6.194 1.00 98.25 80 PRO A C 1
ATOM 632 O O . PRO A 1 80 ? 7.056 6.102 -7.241 1.00 98.25 80 PRO A O 1
ATOM 635 N N . ASP A 1 81 ? 6.232 4.425 -5.987 1.00 98.69 81 ASP A N 1
ATOM 636 C CA . ASP A 1 81 ? 6.588 3.314 -6.860 1.00 98.69 81 ASP A CA 1
ATOM 637 C C . ASP A 1 81 ? 6.146 3.536 -8.309 1.00 98.69 81 ASP A C 1
ATOM 639 O O . ASP A 1 81 ? 4.948 3.576 -8.618 1.00 98.69 81 ASP A O 1
ATOM 643 N N . GLY A 1 82 ? 7.117 3.628 -9.215 1.00 98.25 82 GLY A N 1
ATOM 644 C CA . GLY A 1 82 ? 6.854 3.954 -10.608 1.00 98.25 82 GLY A CA 1
ATOM 645 C C . GLY A 1 82 ? 8.099 3.957 -11.485 1.00 98.25 82 GLY A C 1
ATOM 646 O O . GLY A 1 82 ? 9.200 3.654 -11.040 1.00 98.25 82 GLY A O 1
ATOM 647 N N . MET A 1 83 ? 7.915 4.272 -12.765 1.00 98.12 83 MET A N 1
ATOM 648 C CA . MET A 1 83 ? 9.009 4.403 -13.724 1.00 98.12 83 MET A CA 1
ATOM 649 C C . MET A 1 83 ? 8.902 5.693 -14.520 1.00 98.12 83 MET A C 1
ATOM 651 O O . MET A 1 83 ? 7.821 6.094 -14.961 1.00 98.12 83 MET A O 1
ATOM 655 N N . LYS A 1 84 ? 10.065 6.312 -14.722 1.00 97.19 84 LYS A N 1
ATOM 656 C CA . LYS A 1 84 ? 10.239 7.529 -15.511 1.00 97.19 84 LYS A CA 1
ATOM 657 C C . LYS A 1 84 ? 9.867 7.329 -16.980 1.00 97.19 84 LYS A C 1
ATOM 659 O O . LYS A 1 84 ? 9.113 8.123 -17.533 1.00 97.19 84 LYS A O 1
ATOM 664 N N . ASP A 1 85 ? 10.367 6.253 -17.585 1.00 96.06 85 ASP A N 1
ATOM 665 C CA . ASP A 1 85 ? 10.302 5.976 -19.026 1.00 96.06 85 ASP A CA 1
ATOM 666 C C . ASP A 1 85 ? 9.438 4.747 -19.367 1.00 96.06 85 ASP A C 1
ATOM 668 O O . ASP A 1 85 ? 8.815 4.123 -18.498 1.00 96.06 85 ASP A O 1
ATOM 672 N N . ILE A 1 86 ? 9.381 4.413 -20.662 1.00 95.62 86 ILE A N 1
ATOM 673 C CA . ILE A 1 86 ? 8.610 3.294 -21.217 1.00 95.62 86 ILE A CA 1
ATOM 674 C C . ILE A 1 86 ? 8.833 2.022 -20.391 1.00 95.62 86 ILE A C 1
ATOM 676 O O . ILE A 1 86 ? 9.939 1.502 -20.270 1.00 95.62 86 ILE A O 1
ATOM 680 N N . THR A 1 87 ? 7.738 1.510 -19.835 1.00 96.19 87 THR A N 1
ATOM 681 C CA . THR A 1 87 ? 7.747 0.348 -18.947 1.00 96.19 87 THR A CA 1
ATOM 682 C C . THR A 1 87 ? 7.354 -0.906 -19.713 1.00 96.19 87 THR A C 1
ATOM 684 O O . THR A 1 87 ? 6.257 -0.967 -20.266 1.00 96.19 87 THR A O 1
ATOM 687 N N . VAL A 1 88 ? 8.225 -1.917 -19.697 1.00 97.62 88 VAL A N 1
ATOM 688 C CA . VAL A 1 88 ? 7.968 -3.217 -20.338 1.00 97.62 88 VAL A CA 1
ATOM 689 C C . VAL A 1 88 ? 6.938 -4.027 -19.549 1.00 97.62 88 VAL A C 1
ATOM 691 O O . VAL A 1 88 ? 5.943 -4.475 -20.111 1.00 97.62 88 VAL A O 1
ATOM 694 N N . ASP A 1 89 ? 7.145 -4.181 -18.238 1.00 98.00 89 ASP A N 1
ATOM 695 C CA . ASP A 1 89 ? 6.272 -4.971 -17.367 1.00 98.00 89 ASP A CA 1
ATOM 696 C C . ASP A 1 89 ? 5.595 -4.093 -16.307 1.00 98.00 89 ASP A C 1
ATOM 698 O O . ASP A 1 89 ? 6.212 -3.622 -15.350 1.00 98.00 89 ASP A O 1
ATOM 702 N N . ARG A 1 90 ? 4.287 -3.893 -16.480 1.00 98.44 90 ARG A N 1
ATOM 703 C CA . ARG A 1 90 ? 3.422 -3.187 -15.523 1.00 98.44 90 ARG A CA 1
ATOM 704 C C . ARG A 1 90 ? 2.666 -4.137 -14.590 1.00 98.44 90 ARG A C 1
ATOM 706 O O . ARG A 1 90 ? 1.962 -3.676 -13.697 1.00 98.44 90 ARG A O 1
ATOM 713 N N . PHE A 1 91 ? 2.760 -5.447 -14.796 1.00 98.69 91 PHE A N 1
ATOM 714 C CA . PHE A 1 91 ? 2.059 -6.446 -14.000 1.00 98.69 91 PHE A CA 1
ATOM 715 C C . PHE A 1 91 ? 2.869 -6.854 -12.769 1.00 98.69 91 PHE A C 1
ATOM 717 O O . PHE A 1 91 ? 2.360 -6.750 -11.653 1.00 98.69 91 PHE A O 1
ATOM 724 N N . ALA A 1 92 ? 4.134 -7.257 -12.929 1.00 98.69 92 ALA A N 1
ATOM 725 C CA . ALA A 1 92 ? 4.903 -7.802 -11.807 1.00 98.69 92 ALA A CA 1
ATOM 726 C C . ALA A 1 92 ? 5.060 -6.829 -10.618 1.00 98.69 92 ALA A C 1
ATOM 728 O O . ALA A 1 92 ? 4.886 -7.272 -9.478 1.00 98.69 92 ALA A O 1
ATOM 729 N N . PRO A 1 93 ? 5.312 -5.514 -10.809 1.00 98.75 93 PRO A N 1
ATOM 730 C CA . PRO A 1 93 ? 5.327 -4.572 -9.689 1.00 98.75 93 PRO A CA 1
ATOM 731 C C . PRO A 1 93 ? 3.968 -4.476 -8.979 1.00 98.75 93 PRO A C 1
ATOM 733 O O . PRO A 1 93 ? 3.921 -4.440 -7.752 1.00 98.75 93 PRO A O 1
ATOM 736 N N . ARG A 1 94 ? 2.851 -4.513 -9.718 1.00 98.88 94 ARG A N 1
ATOM 737 C CA . ARG A 1 94 ? 1.501 -4.489 -9.126 1.00 98.88 94 ARG A CA 1
ATOM 738 C C . ARG A 1 94 ? 1.201 -5.753 -8.335 1.00 98.88 94 ARG A C 1
ATOM 740 O O . ARG A 1 94 ? 0.629 -5.663 -7.256 1.00 98.88 94 ARG A O 1
ATOM 747 N N . GLN A 1 95 ? 1.624 -6.913 -8.831 1.00 98.88 95 GLN A N 1
ATOM 748 C CA . GLN A 1 95 ? 1.474 -8.169 -8.100 1.00 98.88 95 GLN A CA 1
ATOM 749 C C . GLN A 1 95 ? 2.260 -8.147 -6.782 1.00 98.88 95 GLN A C 1
ATOM 751 O O . GLN A 1 95 ? 1.750 -8.587 -5.753 1.00 98.88 95 GLN A O 1
ATOM 756 N N . ARG A 1 96 ? 3.482 -7.595 -6.785 1.00 98.88 96 ARG A N 1
ATOM 757 C CA . ARG A 1 96 ? 4.263 -7.415 -5.552 1.00 98.88 96 ARG A CA 1
ATOM 758 C C . ARG A 1 96 ? 3.607 -6.423 -4.600 1.00 98.88 96 ARG A C 1
ATOM 760 O O . ARG A 1 96 ? 3.513 -6.729 -3.417 1.00 98.88 96 ARG A O 1
ATOM 767 N N . LEU A 1 97 ? 3.111 -5.292 -5.110 1.00 98.94 97 LEU A N 1
ATOM 768 C CA . LEU A 1 97 ? 2.393 -4.305 -4.301 1.00 98.94 97 LEU A CA 1
ATOM 769 C C . LEU A 1 97 ? 1.151 -4.914 -3.641 1.00 98.94 97 LEU A C 1
ATOM 771 O O . LEU A 1 97 ? 0.936 -4.702 -2.455 1.00 98.94 97 LEU A O 1
ATOM 775 N N . LEU A 1 98 ? 0.367 -5.697 -4.388 1.00 98.94 98 LEU A N 1
ATOM 776 C CA . LEU A 1 98 ? -0.810 -6.402 -3.874 1.00 98.94 98 LEU A CA 1
ATOM 777 C C . LEU A 1 98 ? -0.439 -7.301 -2.689 1.00 98.94 98 LEU A C 1
ATOM 779 O O . LEU A 1 98 ? -1.021 -7.172 -1.615 1.00 98.94 98 LEU A O 1
ATOM 783 N N . ASN A 1 99 ? 0.569 -8.157 -2.871 1.00 98.88 99 ASN A N 1
ATOM 784 C CA . ASN A 1 99 ? 1.020 -9.079 -1.828 1.00 98.88 99 ASN A CA 1
ATOM 785 C C . ASN A 1 99 ? 1.583 -8.328 -0.609 1.00 98.88 99 ASN A C 1
ATOM 787 O O . ASN A 1 99 ? 1.302 -8.694 0.529 1.00 98.88 99 ASN A O 1
ATOM 791 N N . ALA A 1 100 ? 2.353 -7.260 -0.842 1.00 98.88 100 ALA A N 1
ATOM 792 C CA . ALA A 1 100 ? 2.918 -6.437 0.219 1.00 98.88 100 ALA A CA 1
ATOM 793 C C . ALA A 1 100 ? 1.825 -5.734 1.034 1.00 98.88 100 ALA A C 1
ATOM 795 O O . ALA A 1 100 ? 1.893 -5.725 2.259 1.00 98.88 100 ALA A O 1
ATOM 796 N N . LEU A 1 101 ? 0.799 -5.180 0.383 1.00 98.88 101 LEU A N 1
ATOM 797 C CA . LEU A 1 101 ? -0.317 -4.531 1.070 1.00 98.88 101 LEU A CA 1
ATOM 798 C C . LEU A 1 101 ? -1.143 -5.531 1.887 1.00 98.88 101 LEU A C 1
ATOM 800 O O . LEU A 1 101 ? -1.457 -5.230 3.039 1.00 98.88 101 LEU A O 1
ATOM 804 N N . ASP A 1 102 ? -1.428 -6.719 1.340 1.00 98.88 102 ASP A N 1
ATOM 805 C CA . ASP A 1 102 ? -2.116 -7.790 2.074 1.00 98.88 102 ASP A CA 1
ATOM 806 C C . ASP A 1 102 ? -1.328 -8.170 3.343 1.00 98.88 102 ASP A C 1
ATOM 808 O O . ASP A 1 102 ? -1.905 -8.350 4.419 1.00 98.88 102 ASP A O 1
ATOM 812 N N . GLU A 1 103 ? 0.005 -8.211 3.257 1.00 98.88 103 GLU A N 1
ATOM 813 C CA . GLU A 1 103 ? 0.861 -8.447 4.418 1.00 98.88 103 GLU A CA 1
ATOM 814 C C . GLU A 1 103 ? 0.844 -7.269 5.408 1.00 98.88 103 GLU A C 1
ATOM 816 O O . GLU A 1 103 ? 0.777 -7.481 6.623 1.00 98.88 103 GLU A O 1
ATOM 821 N N . VAL A 1 104 ? 0.866 -6.026 4.919 1.00 98.81 104 VAL A N 1
ATOM 822 C CA . VAL A 1 104 ? 0.795 -4.805 5.741 1.00 98.81 104 VAL A CA 1
ATOM 823 C C . VAL A 1 104 ? -0.485 -4.770 6.584 1.00 98.81 104 VAL A C 1
ATOM 825 O O . VAL A 1 104 ? -0.415 -4.470 7.782 1.00 98.81 104 VAL A O 1
ATOM 828 N N . ILE A 1 105 ? -1.636 -5.121 6.000 1.00 98.62 105 ILE A N 1
ATOM 829 C CA . ILE A 1 105 ? -2.948 -5.073 6.674 1.00 98.62 105 ILE A CA 1
ATOM 830 C C . ILE A 1 105 ? -3.359 -6.392 7.354 1.00 98.62 105 ILE A C 1
ATOM 832 O O . ILE A 1 105 ? -4.478 -6.512 7.862 1.00 98.62 105 ILE A O 1
ATOM 836 N N . SER A 1 106 ? -2.470 -7.389 7.372 1.00 98.62 106 SER A N 1
ATOM 837 C CA . SER A 1 106 ? -2.746 -8.722 7.932 1.00 98.62 106 SER A CA 1
ATOM 838 C C . SER A 1 106 ? -3.093 -8.688 9.427 1.00 98.62 106 SER A C 1
ATOM 840 O O . SER A 1 106 ? -4.034 -9.354 9.861 1.00 98.62 106 SER A O 1
ATOM 842 N N . GLU A 1 107 ? -2.387 -7.868 10.213 1.00 98.44 107 GLU A N 1
ATOM 843 C CA . GLU A 1 107 ? -2.718 -7.606 11.616 1.00 98.44 107 GLU A CA 1
ATOM 844 C C . GLU A 1 107 ? -4.046 -6.845 11.701 1.00 98.44 107 GLU A C 1
ATOM 846 O O . GLU A 1 107 ? -4.170 -5.726 11.192 1.00 98.44 107 GLU A O 1
ATOM 851 N N . LYS A 1 108 ? -5.040 -7.447 12.358 1.00 98.31 108 LYS A N 1
ATOM 852 C CA . LYS A 1 108 ? -6.338 -6.816 12.595 1.00 98.31 108 LYS A CA 1
ATOM 853 C C . LYS A 1 108 ? -6.239 -5.853 13.775 1.00 98.31 108 LYS A C 1
ATOM 855 O O . LYS A 1 108 ? -5.919 -6.262 14.886 1.00 98.31 108 LYS A O 1
ATOM 860 N N . LEU A 1 109 ? -6.512 -4.581 13.504 1.00 97.94 109 LEU A N 1
ATOM 861 C CA . LEU A 1 109 ? -6.557 -3.504 14.488 1.00 97.94 109 LEU A CA 1
ATOM 862 C C . LEU A 1 109 ? -8.011 -3.082 14.709 1.00 97.94 109 LEU A C 1
ATOM 864 O O . LEU A 1 109 ? -8.855 -3.287 13.838 1.00 97.94 109 LEU A O 1
ATOM 868 N N . ASP A 1 110 ? -8.296 -2.514 15.877 1.00 97.88 110 ASP A N 1
ATOM 869 C CA . ASP A 1 110 ? -9.641 -2.066 16.232 1.00 97.88 110 ASP A CA 1
ATOM 870 C C . ASP A 1 110 ? -10.085 -0.900 15.320 1.00 97.88 110 ASP A C 1
ATOM 872 O O . ASP A 1 110 ? -9.429 0.151 15.330 1.00 97.88 110 ASP A O 1
ATOM 876 N N . PRO A 1 111 ? -11.184 -1.039 14.549 1.00 96.62 111 PRO A N 1
ATOM 877 C CA . PRO A 1 111 ? -11.685 0.023 13.678 1.00 96.62 111 PRO A CA 1
ATOM 878 C C . PRO A 1 111 ? -12.136 1.276 14.443 1.00 96.62 111 PRO A C 1
ATOM 880 O O . PRO A 1 111 ? -12.207 2.351 13.850 1.00 96.62 111 PRO A O 1
ATOM 883 N N . ALA A 1 112 ? -12.394 1.182 15.755 1.00 95.94 112 ALA A N 1
ATOM 884 C CA . ALA A 1 112 ? -12.640 2.350 16.601 1.00 95.94 112 ALA A CA 1
ATOM 885 C C . ALA A 1 112 ? -11.391 3.238 16.763 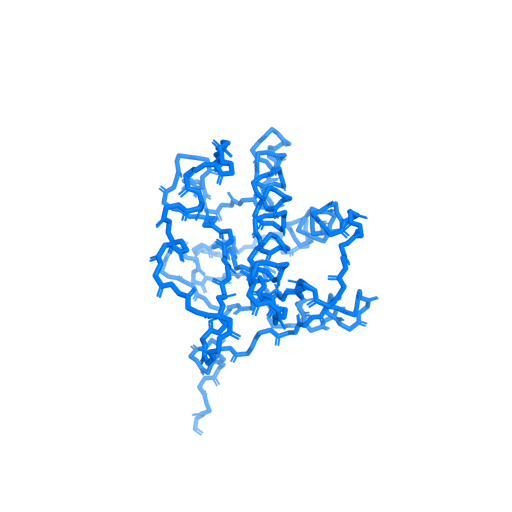1.00 95.94 112 ALA A C 1
ATOM 887 O O . ALA A 1 112 ? -11.505 4.421 17.085 1.00 95.94 112 ALA A O 1
ATOM 888 N N . HIS A 1 113 ? -10.197 2.690 16.517 1.00 96.12 113 HIS A N 1
ATOM 889 C CA . HIS A 1 113 ? -8.921 3.379 16.704 1.00 96.12 113 HIS A CA 1
ATOM 890 C C . HIS A 1 113 ? -8.141 3.601 15.403 1.00 96.12 113 HIS A C 1
ATOM 892 O O . HIS A 1 113 ? -7.299 4.499 15.345 1.00 96.12 113 HIS A O 1
ATOM 898 N N . HIS A 1 114 ? -8.398 2.818 14.356 1.00 97.69 114 HIS A N 1
ATOM 899 C CA . HIS A 1 114 ? -7.582 2.832 13.147 1.00 97.69 114 HIS A CA 1
ATOM 900 C C . HIS A 1 114 ? -8.381 2.528 11.882 1.00 97.69 114 HIS A C 1
ATOM 902 O O . HIS A 1 114 ? -9.208 1.621 11.859 1.00 97.69 114 HIS A O 1
ATOM 908 N N . ILE A 1 115 ? -8.069 3.251 10.807 1.00 98.00 115 ILE A N 1
ATOM 909 C CA . ILE A 1 115 ? -8.594 3.002 9.464 1.00 98.00 115 ILE A CA 1
ATOM 910 C C . ILE A 1 115 ? -7.418 2.969 8.488 1.00 98.00 115 ILE A C 1
ATOM 912 O O . ILE A 1 115 ? -6.681 3.948 8.378 1.00 98.00 115 ILE A O 1
ATOM 916 N N . ASP A 1 116 ? -7.269 1.868 7.754 1.00 98.56 116 ASP A N 1
ATOM 917 C CA . ASP A 1 116 ? -6.330 1.761 6.636 1.00 98.56 116 ASP A CA 1
ATOM 918 C C . ASP A 1 116 ? -6.922 2.456 5.396 1.00 98.56 116 ASP A C 1
ATOM 920 O O . ASP A 1 116 ? -8.030 2.127 4.963 1.00 98.56 116 ASP A O 1
ATOM 924 N N . ALA A 1 117 ? -6.184 3.400 4.810 1.00 98.50 117 ALA A N 1
ATOM 925 C CA . ALA A 1 117 ? -6.503 4.035 3.534 1.00 98.50 117 ALA A CA 1
ATOM 926 C C . ALA A 1 117 ? -5.364 3.831 2.528 1.00 98.50 117 ALA A C 1
ATOM 928 O O . ALA A 1 117 ? -4.194 3.773 2.907 1.00 98.50 117 ALA A O 1
ATOM 929 N N . VAL A 1 118 ? -5.704 3.740 1.244 1.00 98.62 118 VAL A N 1
ATOM 930 C CA . VAL A 1 118 ? -4.734 3.661 0.142 1.00 98.62 118 VAL A CA 1
ATOM 931 C C . VAL A 1 118 ? -4.930 4.821 -0.828 1.00 98.62 118 VAL A C 1
ATOM 933 O O . VAL A 1 118 ? -6.067 5.156 -1.166 1.00 98.62 118 VAL A O 1
ATOM 936 N N . GLU A 1 119 ? -3.835 5.430 -1.279 1.00 98.38 119 GLU A N 1
ATOM 937 C CA . GLU A 1 119 ? -3.852 6.611 -2.147 1.00 98.38 119 GLU A CA 1
ATOM 938 C C . GLU A 1 119 ? -3.188 6.337 -3.494 1.00 98.38 119 GLU A C 1
ATOM 940 O O . GLU A 1 119 ? -2.015 5.961 -3.573 1.00 98.38 119 GLU A O 1
ATOM 945 N N . SER A 1 120 ? -3.938 6.583 -4.569 1.00 97.56 120 SER A N 1
ATOM 946 C CA . SER A 1 120 ? -3.411 6.498 -5.928 1.00 97.56 120 SER A CA 1
ATOM 947 C C . SER A 1 120 ? -2.687 7.758 -6.369 1.00 97.56 120 SER A C 1
ATOM 949 O O . SER A 1 120 ? -2.951 8.849 -5.873 1.00 97.56 120 SER A O 1
ATOM 951 N N . LYS A 1 121 ? -1.838 7.621 -7.388 1.00 96.44 121 LYS A N 1
ATOM 952 C CA . LYS A 1 121 ? -1.285 8.765 -8.112 1.00 96.44 121 LYS A CA 1
ATOM 953 C C . LYS A 1 121 ? -1.271 8.500 -9.614 1.00 96.44 121 LYS A C 1
ATOM 955 O O . LYS A 1 121 ? -1.086 7.360 -10.037 1.00 96.44 121 LYS A O 1
ATOM 960 N N . LEU A 1 122 ? -1.479 9.544 -10.419 1.00 94.06 122 LEU A N 1
ATOM 961 C CA . LEU A 1 122 ? -1.362 9.436 -11.877 1.00 94.06 122 LEU A CA 1
ATOM 962 C C . LEU A 1 122 ? 0.105 9.375 -12.316 1.00 94.06 122 LEU A C 1
ATOM 964 O O . LEU A 1 122 ? 0.463 8.516 -13.117 1.00 94.06 122 LEU A O 1
ATOM 968 N N . PHE A 1 123 ? 0.930 10.293 -11.803 1.00 94.12 123 PHE A N 1
ATOM 969 C CA . PHE A 1 123 ? 2.363 10.362 -12.079 1.00 94.12 123 PHE A CA 1
ATOM 970 C C . PHE A 1 123 ? 3.120 11.159 -11.002 1.00 94.12 123 PHE A C 1
ATOM 972 O O . PHE A 1 123 ? 2.532 11.949 -10.255 1.00 94.12 123 PHE A O 1
ATOM 979 N N . GLY A 1 124 ? 4.439 10.973 -10.940 1.00 91.50 124 GLY A N 1
ATOM 980 C CA . GLY A 1 124 ? 5.364 11.790 -10.150 1.00 91.50 124 GLY A CA 1
ATOM 981 C C . GLY A 1 124 ? 6.552 12.254 -10.993 1.00 91.50 124 GLY A C 1
ATOM 982 O O . GLY A 1 124 ? 6.825 11.678 -12.042 1.00 91.50 124 GLY A O 1
ATOM 983 N N . ILE A 1 125 ? 7.270 13.288 -10.545 1.00 92.19 125 ILE A N 1
ATOM 984 C CA . ILE A 1 125 ? 8.537 13.685 -11.183 1.00 92.19 125 ILE A CA 1
ATOM 985 C C . ILE A 1 125 ? 9.555 12.560 -10.949 1.00 92.19 125 ILE A C 1
ATOM 98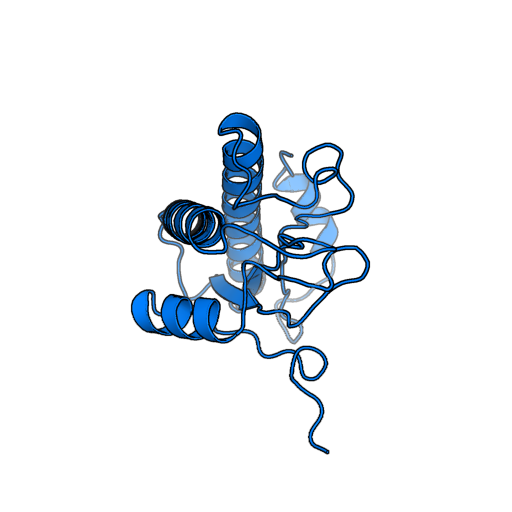7 O O . ILE A 1 125 ? 9.777 12.170 -9.804 1.00 92.19 125 ILE A O 1
ATOM 991 N N . GLY A 1 126 ? 10.146 12.032 -12.020 1.00 90.31 126 GLY A N 1
ATOM 992 C CA . GLY A 1 126 ? 10.966 10.817 -12.005 1.00 90.31 126 GLY A CA 1
ATOM 993 C C . GLY A 1 126 ? 10.176 9.499 -12.075 1.00 90.31 126 GLY A C 1
ATOM 994 O O . GLY A 1 126 ? 10.789 8.434 -12.064 1.00 90.31 126 GLY A O 1
ATOM 995 N N . ALA A 1 127 ? 8.845 9.556 -12.162 1.00 94.12 127 ALA A N 1
ATOM 996 C CA . ALA A 1 127 ? 7.933 8.418 -12.300 1.00 94.12 127 ALA A CA 1
ATOM 997 C C . ALA A 1 127 ? 6.767 8.755 -13.256 1.00 94.12 127 ALA A C 1
ATOM 999 O O . ALA A 1 127 ? 5.593 8.507 -12.968 1.00 94.12 127 ALA A O 1
ATOM 1000 N N . GLU A 1 128 ? 7.082 9.413 -14.373 1.00 96.62 128 GLU A N 1
ATOM 1001 C CA . GLU A 1 128 ? 6.106 10.033 -15.269 1.00 96.62 128 GLU A CA 1
ATOM 1002 C C . GLU A 1 128 ? 5.336 9.020 -16.125 1.00 96.62 128 GLU A C 1
ATOM 1004 O O . GLU A 1 128 ? 4.145 9.197 -16.381 1.00 96.62 128 GLU A O 1
ATOM 1009 N N . SER A 1 129 ? 6.007 7.961 -16.581 1.00 95.56 129 SER A N 1
ATOM 1010 C CA . SER A 1 129 ? 5.452 7.017 -17.561 1.00 95.56 129 SER A CA 1
ATOM 1011 C C . SER A 1 129 ? 4.604 5.909 -16.941 1.00 95.56 129 SER A C 1
ATOM 1013 O O . SER A 1 129 ? 3.810 5.258 -17.635 1.00 95.56 129 SER A O 1
ATOM 1015 N N . TYR A 1 130 ? 4.795 5.632 -15.652 1.00 98.00 130 TYR A N 1
ATOM 1016 C CA . TYR A 1 130 ? 4.104 4.553 -14.963 1.00 98.00 130 TYR A CA 1
ATOM 1017 C C . TYR A 1 130 ? 4.114 4.759 -13.451 1.00 98.00 130 TYR A C 1
ATOM 1019 O O . TYR A 1 130 ? 5.168 4.944 -12.857 1.00 98.00 130 TYR A O 1
ATOM 1027 N N . THR A 1 131 ? 2.941 4.640 -12.831 1.00 98.38 131 THR A N 1
ATOM 1028 C CA . THR A 1 131 ? 2.776 4.539 -11.377 1.00 98.38 131 THR A CA 1
ATOM 1029 C C . THR A 1 131 ? 2.181 3.171 -11.046 1.00 98.38 131 THR A C 1
ATOM 1031 O O . THR A 1 131 ? 1.161 2.779 -11.622 1.00 98.38 131 THR A O 1
ATOM 1034 N N . VAL A 1 132 ? 2.815 2.433 -10.130 1.00 98.56 132 VAL A N 1
ATOM 1035 C CA . VAL A 1 132 ? 2.384 1.082 -9.738 1.00 98.56 132 VAL A CA 1
ATOM 1036 C C . VAL A 1 132 ? 1.010 1.145 -9.071 1.00 98.56 132 VAL A C 1
ATOM 1038 O O . VAL A 1 132 ? 0.072 0.469 -9.506 1.00 98.56 132 VAL A O 1
ATOM 1041 N N . GLY A 1 133 ? 0.887 2.016 -8.067 1.00 98.38 133 GLY A N 1
ATOM 1042 C CA . GLY A 1 133 ? -0.345 2.328 -7.346 1.00 98.38 133 GLY A CA 1
ATOM 1043 C C . GLY A 1 133 ? -1.277 3.264 -8.122 1.00 98.38 133 GLY A C 1
ATOM 1044 O O . GLY A 1 133 ? -1.531 4.392 -7.704 1.00 98.38 133 GLY A O 1
ATOM 1045 N N . SER A 1 134 ? -1.754 2.817 -9.283 1.00 98.25 134 SER A N 1
ATOM 1046 C CA . SER A 1 134 ? -2.706 3.567 -10.113 1.00 98.25 134 SER A CA 1
ATOM 1047 C C . SER A 1 134 ? -4.115 3.605 -9.507 1.00 98.25 134 SER A C 1
ATOM 1049 O O . SER A 1 134 ? -4.458 2.779 -8.660 1.00 98.25 134 SER A O 1
ATOM 1051 N N . ASN A 1 135 ? -4.960 4.510 -10.002 1.00 98.00 135 ASN A N 1
ATOM 1052 C CA . ASN A 1 135 ? -6.351 4.660 -9.566 1.00 98.00 135 ASN A CA 1
ATOM 1053 C C . ASN A 1 135 ? -7.127 3.331 -9.588 1.00 98.00 135 ASN A C 1
ATOM 1055 O O . ASN A 1 135 ? -7.673 2.911 -8.574 1.00 98.00 135 ASN A O 1
ATOM 1059 N N . GLU A 1 136 ? -7.098 2.599 -10.702 1.00 98.25 136 GLU A N 1
ATOM 1060 C CA . GLU A 1 136 ? -7.845 1.341 -10.852 1.00 98.25 136 GLU A CA 1
ATOM 1061 C C . GLU A 1 136 ? -7.292 0.233 -9.948 1.00 98.25 136 GLU A C 1
ATOM 1063 O O . GLU A 1 136 ? -8.045 -0.610 -9.461 1.00 98.25 136 GLU A O 1
ATOM 1068 N N . PHE A 1 137 ? -5.981 0.259 -9.686 1.00 98.69 137 PHE A N 1
ATOM 1069 C CA . PHE A 1 137 ? -5.341 -0.690 -8.778 1.00 98.69 137 PHE A CA 1
ATOM 1070 C C . PHE A 1 137 ? -5.879 -0.498 -7.359 1.00 98.69 137 PHE A C 1
ATOM 1072 O O . PHE A 1 137 ? -6.361 -1.454 -6.753 1.00 98.69 137 PHE A O 1
ATOM 1079 N N . TYR A 1 138 ? -5.862 0.736 -6.847 1.00 98.75 138 TYR A N 1
ATOM 1080 C CA . TYR A 1 138 ? -6.332 1.005 -5.490 1.00 98.75 138 TYR A CA 1
ATOM 1081 C C . TYR A 1 138 ? -7.850 0.999 -5.353 1.00 98.75 138 TYR A C 1
ATOM 1083 O O . TYR A 1 138 ? -8.342 0.575 -4.313 1.00 98.75 138 TYR A O 1
ATOM 1091 N N . MET A 1 139 ? -8.600 1.348 -6.399 1.00 98.56 139 MET A N 1
ATOM 1092 C CA . MET A 1 139 ? -10.048 1.136 -6.441 1.00 98.56 139 MET A CA 1
ATOM 1093 C C . MET A 1 139 ? -10.378 -0.354 -6.255 1.00 98.56 139 MET A C 1
ATOM 1095 O O . MET A 1 139 ? -11.189 -0.710 -5.399 1.00 98.56 139 MET A O 1
ATOM 1099 N N . GLY A 1 140 ? -9.718 -1.241 -7.011 1.00 98.75 140 GLY A N 1
ATOM 1100 C CA . GLY A 1 140 ? -9.896 -2.690 -6.886 1.00 98.75 140 GLY A CA 1
ATOM 1101 C C . GLY A 1 140 ? -9.406 -3.240 -5.543 1.00 98.75 140 GLY A C 1
ATOM 1102 O O . GLY A 1 140 ? -10.074 -4.079 -4.929 1.00 98.75 140 GLY A O 1
ATOM 1103 N N . TYR A 1 141 ? -8.271 -2.742 -5.047 1.00 98.81 141 TYR A N 1
ATOM 1104 C CA . TYR A 1 141 ? -7.734 -3.137 -3.747 1.00 98.81 141 TYR A CA 1
ATOM 1105 C C . TYR A 1 141 ? -8.683 -2.750 -2.607 1.00 98.81 141 TYR A C 1
ATOM 1107 O O . TYR A 1 141 ? -9.127 -3.626 -1.867 1.00 98.81 141 TYR A O 1
ATOM 1115 N N . ALA A 1 142 ? -9.077 -1.476 -2.522 1.00 98.69 142 ALA A N 1
ATOM 1116 C CA . ALA A 1 142 ? -9.983 -0.975 -1.493 1.00 98.69 142 ALA A CA 1
ATOM 1117 C C . ALA A 1 142 ? -11.352 -1.659 -1.553 1.00 98.69 142 ALA A C 1
ATOM 1119 O O . ALA A 1 142 ? -11.886 -2.053 -0.520 1.00 98.69 142 ALA A O 1
ATOM 1120 N N . THR A 1 143 ? -11.877 -1.909 -2.756 1.00 98.69 143 THR A N 1
ATOM 1121 C CA . THR A 1 143 ? -13.131 -2.658 -2.929 1.00 98.69 143 THR A CA 1
ATOM 1122 C C . THR A 1 143 ? -13.007 -4.091 -2.411 1.00 98.69 143 THR A C 1
ATOM 1124 O O . THR A 1 143 ? -13.869 -4.558 -1.672 1.00 98.69 143 THR A O 1
ATOM 1127 N N . SER A 1 144 ? -11.940 -4.811 -2.763 1.00 98.69 144 SER A N 1
ATOM 1128 C CA . SER A 1 144 ? -11.805 -6.227 -2.390 1.00 98.69 144 SER A CA 1
ATOM 1129 C C . SER A 1 144 ? -11.386 -6.454 -0.933 1.00 98.69 144 SER A C 1
ATOM 1131 O O . SER A 1 144 ? -11.763 -7.470 -0.355 1.00 98.69 144 SER A O 1
ATOM 1133 N N . ARG A 1 145 ? -10.620 -5.534 -0.329 1.00 98.62 145 ARG A N 1
ATOM 1134 C CA . ARG A 1 145 ? -10.135 -5.626 1.064 1.00 98.62 145 ARG A CA 1
ATOM 1135 C C . ARG A 1 145 ? -10.924 -4.756 2.047 1.00 98.62 145 ARG A C 1
ATOM 1137 O O . ARG A 1 145 ? -10.654 -4.820 3.242 1.00 98.62 145 ARG A O 1
ATOM 1144 N N . GLN A 1 146 ? -11.898 -3.984 1.560 1.00 98.44 146 GLN A N 1
ATOM 1145 C CA . GLN A 1 146 ? -12.727 -3.068 2.355 1.00 98.44 146 GLN A CA 1
ATOM 1146 C C . GLN A 1 146 ? -11.892 -2.054 3.160 1.00 98.44 146 GLN A C 1
ATOM 1148 O O . GLN A 1 146 ? -12.213 -1.727 4.301 1.00 98.44 146 GLN A O 1
ATOM 1153 N N . THR A 1 147 ? -10.802 -1.560 2.564 1.00 98.62 147 THR A N 1
ATOM 1154 C CA . THR A 1 147 ? -10.054 -0.414 3.103 1.00 98.62 147 THR A CA 1
ATOM 1155 C C . THR A 1 147 ? -10.727 0.889 2.679 1.00 98.62 147 THR A C 1
ATOM 1157 O O . THR A 1 147 ? -11.515 0.918 1.731 1.00 98.62 147 THR A O 1
ATOM 1160 N N . ALA A 1 148 ? -10.380 2.000 3.324 1.00 98.25 148 ALA A N 1
ATOM 1161 C CA . ALA A 1 148 ? -10.721 3.307 2.783 1.00 98.25 148 ALA A CA 1
ATOM 1162 C C . ALA A 1 148 ? -9.932 3.576 1.485 1.00 98.25 148 ALA A C 1
ATOM 1164 O O . ALA A 1 148 ? -8.827 3.060 1.283 1.00 98.25 148 ALA A O 1
ATOM 1165 N N . LEU A 1 149 ? -10.505 4.403 0.612 1.00 98.12 149 LEU A N 1
ATOM 1166 C CA . LEU A 1 149 ? -9.859 4.901 -0.601 1.00 98.12 149 LEU A CA 1
ATOM 1167 C C . LEU A 1 149 ? -9.596 6.399 -0.436 1.00 98.12 149 LEU A C 1
ATOM 1169 O O . LEU A 1 149 ? -10.529 7.169 -0.204 1.00 98.12 149 LEU A O 1
ATOM 1173 N N . CYS A 1 150 ? -8.336 6.811 -0.546 1.00 97.44 150 CYS A N 1
ATOM 1174 C CA . CYS A 1 150 ? -7.964 8.218 -0.541 1.00 97.44 150 CYS A CA 1
ATOM 1175 C C . CYS A 1 150 ? -8.053 8.783 -1.965 1.00 97.44 150 CYS A C 1
ATOM 1177 O O . CYS A 1 150 ? -7.456 8.244 -2.898 1.00 97.44 150 CYS A O 1
ATOM 1179 N N . LEU A 1 151 ? -8.813 9.870 -2.121 1.00 95.56 151 LEU A N 1
ATOM 1180 C CA . LEU A 1 151 ? -9.008 10.572 -3.387 1.00 95.56 151 LE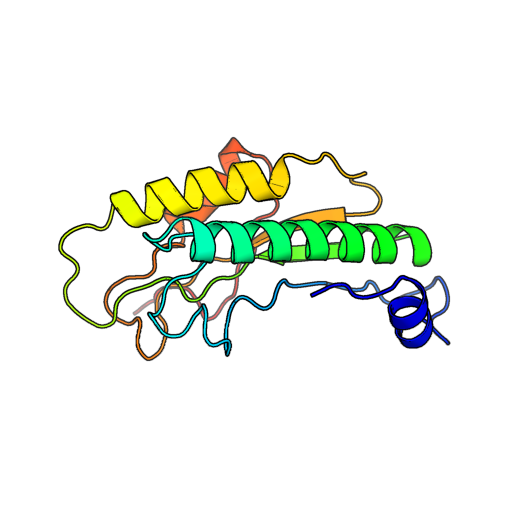U A CA 1
ATOM 1181 C C . LEU A 1 151 ? -8.368 11.962 -3.303 1.00 95.56 151 LEU A C 1
ATOM 1183 O O . LEU A 1 151 ? -8.993 12.907 -2.821 1.00 95.56 151 LEU A O 1
ATOM 1187 N N . ASP A 1 152 ? -7.131 12.093 -3.780 1.00 92.38 152 ASP A N 1
ATOM 1188 C CA . ASP A 1 152 ? -6.474 13.394 -3.929 1.00 92.38 152 ASP A CA 1
ATOM 1189 C C . ASP A 1 152 ? -6.904 14.049 -5.255 1.00 92.38 152 ASP A C 1
ATOM 1191 O O . ASP A 1 152 ? -6.685 13.513 -6.348 1.00 92.38 152 ASP A O 1
ATOM 1195 N N . ALA A 1 153 ? -7.497 15.242 -5.160 1.00 89.31 153 ALA A N 1
ATOM 1196 C CA . ALA A 1 153 ? -8.005 16.017 -6.289 1.00 89.31 153 ALA A CA 1
ATOM 1197 C C . ALA A 1 153 ? -6.952 16.306 -7.378 1.00 89.31 153 ALA A C 1
ATOM 1199 O O . ALA A 1 153 ? -7.313 16.453 -8.547 1.00 89.31 153 ALA A O 1
ATOM 1200 N N . ALA A 1 154 ? -5.664 16.375 -7.025 1.00 81.44 154 ALA A N 1
ATOM 1201 C CA . ALA A 1 154 ? -4.575 16.673 -7.957 1.00 81.44 154 ALA A CA 1
ATOM 1202 C C . ALA A 1 154 ? -4.007 15.430 -8.666 1.00 81.44 154 ALA A C 1
ATOM 1204 O O . ALA A 1 154 ? -3.134 15.551 -9.526 1.00 81.44 154 ALA A O 1
ATOM 1205 N N . THR A 1 155 ? -4.489 14.232 -8.328 1.00 83.00 155 THR A N 1
ATOM 1206 C CA . THR A 1 155 ? -3.914 12.963 -8.806 1.00 83.00 155 THR A CA 1
ATOM 1207 C C . THR A 1 155 ? -4.674 12.333 -9.968 1.00 83.00 155 THR A C 1
ATOM 1209 O O . THR A 1 155 ? -4.365 11.213 -10.364 1.00 83.00 155 THR A O 1
ATOM 1212 N N . SER A 1 156 ? -5.649 13.043 -10.537 1.00 72.50 156 SER A N 1
ATOM 1213 C CA . SER A 1 156 ? -6.496 12.567 -11.634 1.00 72.50 156 SER A CA 1
ATOM 1214 C C . SER A 1 156 ? -6.206 13.277 -12.956 1.00 72.50 156 SER A C 1
ATOM 1216 O O . SER A 1 156 ? -5.614 14.356 -13.004 1.00 72.50 156 SER A O 1
ATOM 1218 N N . ILE A 1 157 ? -6.654 12.670 -14.058 1.00 78.94 157 ILE A N 1
ATOM 1219 C CA . ILE A 1 157 ? -6.520 13.250 -15.397 1.00 78.94 157 ILE A CA 1
ATOM 1220 C C . ILE A 1 157 ? -7.291 14.572 -15.458 1.00 78.94 157 ILE A C 1
ATOM 1222 O O . ILE A 1 157 ? -8.479 14.638 -15.131 1.00 78.94 157 ILE A O 1
ATOM 1226 N N . ARG A 1 158 ? -6.624 15.628 -15.935 1.00 80.06 158 ARG A N 1
ATOM 1227 C CA . ARG A 1 158 ? -7.274 16.910 -16.208 1.00 80.06 158 ARG A CA 1
ATOM 1228 C C . ARG A 1 158 ? -8.327 16.719 -17.302 1.00 80.06 158 ARG A C 1
ATOM 1230 O O . ARG A 1 158 ? -8.006 16.263 -18.400 1.00 80.06 158 ARG A O 1
ATOM 1237 N N . ARG A 1 159 ? -9.575 17.101 -17.022 1.00 70.12 159 ARG A N 1
ATOM 1238 C CA . ARG A 1 159 ? -10.600 17.210 -18.069 1.00 70.12 159 ARG A CA 1
ATOM 1239 C C . ARG A 1 159 ? -10.190 18.314 -19.049 1.00 70.12 159 ARG A C 1
ATOM 1241 O O . ARG A 1 159 ? -9.800 19.396 -18.608 1.00 70.12 159 ARG A O 1
ATOM 1248 N N . LYS A 1 160 ? -10.205 17.988 -20.344 1.00 54.81 160 LYS A N 1
ATOM 1249 C CA . LYS A 1 160 ? -10.030 18.962 -21.427 1.00 54.81 160 LYS A CA 1
ATOM 1250 C C . LYS A 1 160 ? -11.204 19.930 -21.461 1.00 54.81 160 LYS A C 1
ATOM 1252 O O . LYS A 1 160 ? -12.327 19.470 -21.156 1.00 54.81 160 LYS A O 1
#

Radius of gyration: 16.35 Å; chains: 1; bounding box: 31×28×47 Å

Organism: Klebsiella pneumoniae subsp. ozaenae (NCBI:txid574)